Protein AF-Q12GK8-F1 (afdb_monomer_lite)

pLDDT: mean 70.07, std 21.83, range [36.72, 97.75]

Foldseek 3Di:
DDDDDDDDDPPDDPPPDPPPDDPQAAAEAEEEEADEDEDDCVVCVVQPPVRVVVVQVVQQPDWDWDWDDDVSYTYTYIYGYHYDYDPPDDPPPPPDPPPDDDDDDDDDDDDDDDDDDDDDDDDDDDDDDDDDDDDD

Radius of gyration: 40.01 Å; chains: 1; bounding box: 112×109×83 Å

Structure (mmCIF, N/CA/C/O backbone):
data_AF-Q12GK8-F1
#
_entry.id   AF-Q12GK8-F1
#
loop_
_atom_site.group_PDB
_atom_site.id
_atom_site.type_symbol
_atom_site.label_atom_id
_atom_site.label_alt_id
_atom_site.label_comp_id
_atom_site.label_asym_id
_atom_site.label_entity_id
_atom_site.label_seq_id
_atom_site.pdbx_PDB_ins_code
_atom_site.Cartn_x
_atom_site.Cartn_y
_atom_site.Cartn_z
_atom_site.occupancy
_atom_site.B_iso_or_equiv
_atom_site.auth_seq_id
_atom_site.auth_comp_id
_atom_site.auth_asym_id
_atom_site.auth_atom_id
_atom_site.pdbx_PDB_model_num
ATOM 1 N N . MET A 1 1 ? -53.207 52.549 62.371 1.00 42.75 1 MET A N 1
ATOM 2 C CA . MET A 1 1 ? -52.070 51.608 62.250 1.00 42.75 1 MET A CA 1
ATOM 3 C C . MET A 1 1 ? -52.595 50.275 61.736 1.00 42.75 1 MET A C 1
ATOM 5 O O . MET A 1 1 ? -53.217 49.550 62.496 1.00 42.75 1 MET A O 1
ATOM 9 N N . THR A 1 2 ? -52.392 49.959 60.460 1.00 41.34 2 THR A N 1
ATOM 10 C CA . THR A 1 2 ? -52.845 48.700 59.841 1.00 41.34 2 THR A CA 1
ATOM 11 C C . THR A 1 2 ? -51.637 48.007 59.219 1.00 41.34 2 THR A C 1
ATOM 13 O O . THR A 1 2 ? -51.017 48.527 58.296 1.00 41.34 2 THR A O 1
ATOM 16 N N . LYS A 1 3 ? -51.251 46.855 59.781 1.00 51.97 3 LYS A N 1
ATOM 17 C CA . LYS A 1 3 ? -50.116 46.045 59.320 1.00 51.97 3 LYS A CA 1
ATOM 18 C C . LYS A 1 3 ? -50.564 45.189 58.129 1.00 51.97 3 LYS A C 1
ATOM 20 O O . LYS A 1 3 ? -51.379 44.287 58.295 1.00 51.97 3 LYS A O 1
ATOM 25 N N . GLN A 1 4 ? -50.036 45.463 56.936 1.00 52.06 4 GLN A N 1
ATOM 26 C CA . GLN A 1 4 ? -50.171 44.578 55.776 1.00 52.06 4 GLN A CA 1
ATOM 27 C C . GLN A 1 4 ? -49.351 43.301 56.002 1.00 52.06 4 GLN A C 1
ATOM 29 O O . GLN A 1 4 ? -48.123 43.335 56.053 1.00 52.06 4 GLN A O 1
ATOM 34 N N . SER A 1 5 ? -50.041 42.168 56.118 1.00 51.47 5 SER A N 1
ATOM 35 C CA . SER A 1 5 ? -49.433 40.840 56.170 1.00 51.47 5 SER A CA 1
ATOM 36 C C . SER A 1 5 ? -49.102 40.380 54.746 1.00 51.47 5 SER A C 1
ATOM 38 O O . SER A 1 5 ? -50.005 40.098 53.958 1.00 51.47 5 SER A O 1
ATOM 40 N N . ARG A 1 6 ? -47.815 40.327 54.384 1.00 57.19 6 ARG A N 1
ATOM 41 C CA . ARG A 1 6 ? -47.367 39.779 53.092 1.00 57.19 6 ARG A CA 1
ATOM 42 C C . ARG A 1 6 ? -47.412 38.250 53.158 1.00 57.19 6 ARG A C 1
ATOM 44 O O . ARG A 1 6 ? -46.663 37.648 53.921 1.00 57.19 6 ARG A O 1
ATOM 51 N N . LYS A 1 7 ? -48.285 37.619 52.368 1.00 57.38 7 LYS A N 1
ATOM 52 C CA . LYS A 1 7 ? -48.229 36.168 52.122 1.00 57.38 7 LYS A CA 1
ATOM 53 C C . LYS A 1 7 ? -47.017 35.853 51.231 1.00 57.38 7 LYS A C 1
ATOM 55 O O . LYS A 1 7 ? -46.841 36.549 50.231 1.00 57.38 7 LYS A O 1
ATOM 60 N N . PRO A 1 8 ? -46.208 34.825 51.534 1.00 54.47 8 PRO A N 1
ATOM 61 C CA . PRO A 1 8 ? -45.160 34.381 50.626 1.00 54.47 8 PRO A CA 1
ATOM 62 C C . PRO A 1 8 ? -45.772 33.607 49.450 1.00 54.47 8 PRO A C 1
ATOM 64 O O . PRO A 1 8 ? -46.527 32.653 49.635 1.00 54.47 8 PRO A O 1
ATOM 67 N N . THR A 1 9 ? -45.448 34.034 48.232 1.00 58.22 9 THR A N 1
ATOM 68 C CA . THR A 1 9 ? -45.785 33.340 46.983 1.00 58.22 9 THR A CA 1
ATOM 69 C C . THR A 1 9 ? -44.897 32.096 46.834 1.00 58.22 9 THR A C 1
ATOM 71 O O . THR A 1 9 ? -43.675 32.232 46.921 1.00 58.22 9 THR A O 1
ATOM 74 N N . PRO A 1 10 ? -45.436 30.889 46.579 1.00 55.19 10 PRO A N 1
ATOM 75 C CA . PRO A 1 10 ? -44.611 29.721 46.296 1.00 55.19 10 PRO A CA 1
ATOM 76 C C . PRO A 1 10 ? -44.120 29.794 44.843 1.00 55.19 10 PRO A C 1
ATOM 78 O O . PRO A 1 10 ? -44.838 29.441 43.911 1.00 55.19 10 PRO A O 1
ATOM 81 N N . SER A 1 11 ? -42.899 30.283 44.632 1.00 53.03 11 SER A N 1
ATOM 82 C CA . SER A 1 11 ? -42.276 30.323 43.305 1.00 53.03 11 SER A CA 1
ATOM 83 C C . SER A 1 11 ? -41.482 29.042 43.041 1.00 53.03 11 SER A C 1
ATOM 85 O O . SER A 1 11 ? -40.390 28.863 43.570 1.00 53.03 11 SER A O 1
ATOM 87 N N . ALA A 1 12 ? -42.090 28.177 42.224 1.00 55.34 12 ALA A N 1
ATOM 88 C CA . ALA A 1 12 ? -41.529 27.152 41.340 1.00 55.34 12 ALA A CA 1
ATOM 89 C C . ALA A 1 12 ? -40.274 26.384 41.806 1.00 55.34 12 ALA A C 1
ATOM 91 O O . ALA A 1 12 ? -39.149 26.878 41.751 1.00 55.34 12 ALA A O 1
ATOM 92 N N . LYS A 1 13 ? -40.460 25.091 42.118 1.00 54.72 13 LYS A N 1
ATOM 93 C CA . LYS A 1 13 ? -39.370 24.104 42.109 1.00 54.72 13 LYS A CA 1
ATOM 94 C C . LYS A 1 13 ? -38.653 24.192 40.760 1.00 54.72 13 LYS A C 1
ATOM 96 O O . LYS A 1 13 ? -39.266 23.926 39.726 1.00 54.72 13 LYS A O 1
ATOM 101 N N . ALA A 1 14 ? -37.370 24.545 40.784 1.00 57.44 14 ALA A N 1
ATOM 102 C CA . ALA A 1 14 ? -36.498 24.439 39.628 1.00 57.44 14 ALA A CA 1
ATOM 103 C C . ALA A 1 14 ? -36.564 22.994 39.118 1.00 57.44 14 ALA A C 1
ATOM 105 O O . ALA A 1 14 ? -36.162 22.057 39.811 1.00 57.44 14 ALA A O 1
ATOM 106 N N . ARG A 1 15 ? -37.139 22.803 37.928 1.00 60.56 15 ARG A N 1
ATOM 107 C CA . ARG A 1 15 ? -37.071 21.536 37.203 1.00 60.56 15 ARG A CA 1
ATOM 108 C C . ARG A 1 15 ? -35.589 21.320 36.911 1.00 60.56 15 ARG A C 1
ATOM 110 O O . ARG A 1 15 ? -35.040 21.978 36.034 1.00 60.56 15 ARG A O 1
ATOM 117 N N . GLN A 1 16 ? -34.935 20.464 37.692 1.00 60.16 16 GLN A N 1
ATOM 118 C CA . GLN A 1 16 ? -33.602 19.983 37.363 1.00 60.16 16 GLN A CA 1
ATOM 119 C C . GLN A 1 16 ? -33.731 19.252 36.027 1.00 60.16 16 GLN A C 1
ATOM 121 O O . GLN A 1 16 ? -34.318 18.175 35.947 1.00 60.16 16 GLN A O 1
ATOM 126 N N . THR A 1 17 ? -33.268 19.890 34.957 1.00 61.88 17 THR A N 1
ATOM 127 C CA . THR A 1 17 ? -32.987 19.208 33.699 1.00 61.88 17 THR A CA 1
ATOM 128 C C . THR A 1 17 ? -32.020 18.067 34.011 1.00 61.88 17 THR A C 1
ATOM 130 O O . THR A 1 17 ? -31.005 18.335 34.663 1.00 61.88 17 THR A O 1
ATOM 133 N N . PRO A 1 18 ? -32.316 16.814 33.614 1.00 59.34 18 PRO A N 1
ATOM 134 C CA . PRO A 1 18 ? -31.354 15.734 33.771 1.00 59.34 18 PRO A CA 1
ATOM 135 C C . PRO A 1 18 ? -30.060 16.161 33.080 1.00 59.34 18 PRO A C 1
ATOM 137 O O . PRO A 1 18 ? -30.100 16.754 31.998 1.00 59.34 18 PRO A O 1
ATOM 140 N N . ALA A 1 19 ? -28.932 15.949 33.760 1.00 64.44 19 ALA A N 1
ATOM 141 C CA . ALA A 1 19 ? -27.620 16.270 33.223 1.00 64.44 19 ALA A CA 1
ATOM 142 C C . ALA A 1 19 ? -27.512 15.666 31.818 1.00 64.44 19 ALA A C 1
ATOM 144 O O . ALA A 1 19 ? -27.803 14.484 31.639 1.00 64.44 19 ALA A O 1
ATOM 145 N N . ALA A 1 20 ? -27.170 16.499 30.832 1.00 65.62 20 ALA A N 1
ATOM 146 C CA . ALA A 1 20 ? -26.943 16.048 29.469 1.00 65.62 20 ALA A CA 1
ATOM 147 C C . ALA A 1 20 ? -25.969 14.863 29.495 1.00 65.62 20 ALA A C 1
ATOM 149 O O . ALA A 1 20 ? -24.965 14.932 30.212 1.00 65.62 20 ALA A O 1
ATOM 150 N N . ASP A 1 21 ? -26.296 13.799 28.753 1.00 64.75 21 ASP A N 1
ATOM 151 C CA . ASP A 1 21 ? -25.450 12.615 28.602 1.00 64.75 21 ASP A CA 1
ATOM 152 C C . ASP A 1 21 ? -24.008 13.066 28.370 1.00 64.75 21 ASP A C 1
ATOM 154 O O . ASP A 1 21 ? -23.680 13.724 27.379 1.00 64.75 21 ASP A O 1
ATOM 158 N N . GLN A 1 22 ? -23.155 12.778 29.349 1.00 57.38 22 GLN A N 1
ATOM 159 C CA . GLN A 1 22 ? -21.752 13.146 29.310 1.00 57.38 22 GLN A CA 1
ATOM 160 C C . GLN A 1 22 ? -21.148 12.490 28.057 1.00 57.38 22 GLN A C 1
ATOM 162 O O . GLN A 1 22 ? -21.383 11.294 27.849 1.00 57.38 22 GLN A O 1
ATOM 167 N N . PRO A 1 23 ? -20.411 13.219 27.196 1.00 64.44 23 PRO A N 1
ATOM 168 C CA . PRO A 1 23 ? -19.865 12.625 25.985 1.00 64.44 23 PRO A CA 1
ATOM 169 C C . PRO A 1 23 ? -18.991 11.435 26.380 1.00 64.44 23 PRO A C 1
ATOM 171 O O . PRO A 1 23 ? -17.988 11.598 27.078 1.00 64.44 23 PRO A O 1
ATOM 174 N N . SER A 1 24 ? -19.392 10.224 25.977 1.00 71.12 24 SER A N 1
ATOM 175 C CA . SER A 1 24 ? -18.610 9.030 26.276 1.00 71.12 24 SER A CA 1
ATOM 176 C C . SER A 1 24 ? -17.264 9.172 25.575 1.00 71.12 24 SER A C 1
ATOM 178 O O . SER A 1 24 ? -17.216 9.233 24.344 1.00 71.12 24 SER A O 1
ATOM 180 N N . LEU A 1 25 ? -16.191 9.268 26.355 1.00 81.00 25 LEU A N 1
ATOM 181 C CA . LEU A 1 25 ? -14.846 9.507 25.849 1.00 81.00 25 LEU A CA 1
ATOM 182 C C . LEU A 1 25 ? -14.457 8.357 24.905 1.00 81.00 25 LEU A C 1
ATOM 184 O O . LEU A 1 25 ? -14.416 7.197 25.316 1.00 81.00 25 LEU A O 1
ATOM 188 N N . ALA A 1 26 ? -14.252 8.666 23.623 1.00 86.50 26 ALA A N 1
ATOM 189 C CA . ALA A 1 26 ? -13.845 7.670 22.639 1.00 86.50 26 ALA A CA 1
ATOM 190 C C . ALA A 1 26 ? -12.382 7.275 22.877 1.00 86.50 26 ALA A C 1
ATOM 192 O O . ALA A 1 26 ? -11.534 8.129 23.140 1.00 86.50 26 ALA A O 1
ATOM 193 N N . ARG A 1 27 ? -12.080 5.982 22.769 1.00 93.69 27 ARG A N 1
ATOM 194 C CA . ARG A 1 27 ? -10.711 5.468 22.806 1.00 93.69 27 ARG A CA 1
ATOM 195 C C . ARG A 1 27 ? -10.064 5.682 21.444 1.00 93.69 27 ARG A C 1
ATOM 197 O O . ARG A 1 27 ? -10.707 5.519 20.408 1.00 93.69 27 ARG A O 1
ATOM 204 N N . ILE A 1 28 ? -8.790 6.048 21.454 1.00 95.12 28 ILE A N 1
ATOM 205 C CA . ILE A 1 28 ? -8.020 6.312 20.241 1.00 95.12 28 ILE A CA 1
ATOM 206 C C . ILE A 1 28 ? -6.936 5.246 20.124 1.00 95.12 28 ILE A C 1
ATOM 208 O O . ILE A 1 28 ? -6.182 5.027 21.070 1.00 95.12 28 ILE A O 1
ATOM 212 N N . HIS A 1 29 ? -6.864 4.609 18.960 1.00 96.12 29 HIS A N 1
ATOM 213 C CA . HIS A 1 29 ? -5.864 3.605 18.611 1.00 96.12 29 HIS A CA 1
ATOM 214 C C . HIS A 1 29 ? -5.016 4.132 17.455 1.00 96.12 29 HIS A C 1
ATOM 216 O O . HIS A 1 29 ? -5.558 4.643 16.477 1.00 96.12 29 HIS A O 1
ATOM 222 N N . ASP A 1 30 ? -3.699 3.993 17.561 1.00 96.38 30 ASP A N 1
ATOM 223 C CA . ASP A 1 30 ? -2.743 4.310 16.497 1.00 96.38 30 ASP A CA 1
ATOM 224 C C . ASP A 1 30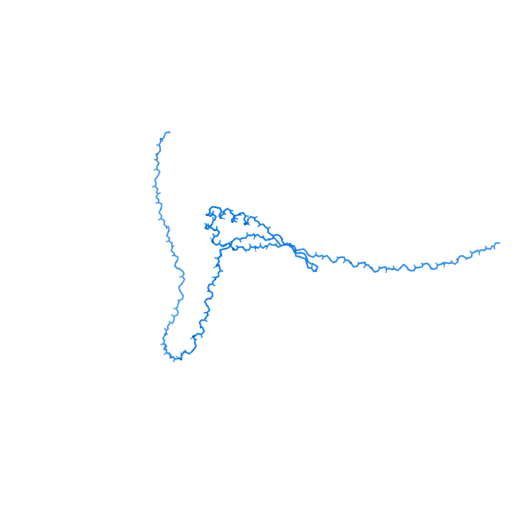 ? -1.984 3.027 16.156 1.00 96.38 30 ASP A C 1
ATOM 226 O O . ASP A 1 30 ? -1.288 2.458 16.999 1.00 96.38 30 ASP A O 1
ATOM 230 N N . LEU A 1 31 ? -2.200 2.530 14.942 1.00 96.25 31 LEU A N 1
ATOM 231 C CA . LEU A 1 31 ? -1.713 1.246 14.467 1.00 96.25 31 LEU A CA 1
ATOM 232 C C . LEU A 1 31 ? -0.842 1.431 13.226 1.00 96.25 31 LEU A C 1
ATOM 234 O O . LEU A 1 31 ? -1.102 2.278 12.368 1.00 96.25 31 LEU A O 1
ATOM 238 N N . ALA A 1 32 ? 0.162 0.566 13.105 1.00 95.44 32 ALA A N 1
ATOM 239 C CA . ALA A 1 32 ? 0.989 0.436 11.914 1.00 95.44 32 ALA A CA 1
ATOM 240 C C . ALA A 1 32 ? 0.644 -0.861 11.170 1.00 95.44 32 ALA A C 1
ATOM 242 O O . ALA A 1 32 ? 0.397 -1.897 11.790 1.00 95.44 32 ALA A O 1
ATOM 243 N N . SER A 1 33 ? 0.646 -0.812 9.842 1.00 94.88 33 SER A N 1
ATOM 244 C CA . SER A 1 33 ? 0.441 -1.974 8.977 1.00 94.88 33 SER A CA 1
ATOM 245 C C . SER A 1 33 ? 1.245 -1.870 7.680 1.00 94.88 33 SER A C 1
ATOM 247 O O . SER A 1 33 ? 1.994 -0.912 7.468 1.00 94.88 33 SER A O 1
ATOM 249 N N . PHE A 1 34 ? 1.097 -2.873 6.816 1.00 94.00 34 PHE A N 1
ATOM 250 C CA . PHE A 1 34 ? 1.711 -2.918 5.495 1.00 94.00 34 PHE A CA 1
ATOM 251 C C . PHE A 1 34 ? 0.641 -3.178 4.435 1.00 94.00 34 PHE A C 1
ATOM 253 O O . PHE A 1 34 ? -0.224 -4.034 4.622 1.00 94.00 34 PHE A O 1
ATOM 260 N N . ALA A 1 35 ? 0.720 -2.454 3.323 1.00 93.44 35 ALA A N 1
ATOM 261 C CA . ALA A 1 35 ? -0.083 -2.677 2.131 1.00 93.44 35 ALA A CA 1
ATOM 262 C C . ALA A 1 35 ? 0.799 -3.350 1.076 1.00 93.44 35 ALA A C 1
ATOM 264 O O . ALA A 1 35 ? 1.725 -2.734 0.553 1.00 93.44 35 ALA A O 1
ATOM 265 N N . ALA A 1 36 ? 0.532 -4.622 0.787 1.00 92.88 36 ALA A N 1
ATOM 266 C CA . ALA A 1 36 ? 1.276 -5.367 -0.219 1.00 92.88 36 ALA A CA 1
ATOM 267 C C . ALA A 1 36 ? 0.675 -5.138 -1.609 1.00 92.88 36 ALA A C 1
ATOM 269 O O . ALA A 1 36 ? -0.523 -5.347 -1.807 1.00 92.88 36 ALA A O 1
ATOM 270 N N . ILE A 1 37 ? 1.510 -4.744 -2.567 1.00 91.69 37 ILE A N 1
ATOM 271 C CA . ILE A 1 37 ? 1.122 -4.581 -3.969 1.00 91.69 37 ILE A CA 1
ATOM 272 C C . ILE A 1 37 ? 1.945 -5.549 -4.810 1.00 91.69 37 ILE A C 1
ATOM 274 O O . ILE A 1 37 ? 3.172 -5.582 -4.726 1.00 91.69 37 ILE A O 1
ATOM 278 N N . SER A 1 38 ? 1.265 -6.344 -5.631 1.00 91.38 38 SER A N 1
ATOM 279 C CA . SER A 1 38 ? 1.919 -7.168 -6.642 1.00 91.38 38 SER A CA 1
ATOM 280 C C . SER A 1 38 ? 1.901 -6.450 -7.974 1.00 91.38 38 SER A C 1
ATOM 282 O O . SER A 1 38 ? 0.834 -6.080 -8.463 1.00 91.38 38 SER A O 1
ATOM 284 N N . ILE A 1 39 ? 3.080 -6.279 -8.561 1.00 88.38 39 ILE A N 1
ATOM 285 C CA . ILE A 1 39 ? 3.234 -5.590 -9.837 1.00 88.38 39 ILE A CA 1
ATOM 286 C C . ILE A 1 39 ? 3.473 -6.640 -10.923 1.00 88.38 39 ILE A C 1
ATOM 288 O O . ILE A 1 39 ? 4.344 -7.498 -10.751 1.00 88.38 39 ILE A O 1
ATOM 292 N N . PRO A 1 40 ? 2.681 -6.621 -12.009 1.00 88.44 40 PRO A N 1
ATOM 293 C CA . PRO A 1 40 ? 2.848 -7.559 -13.109 1.00 88.44 40 PRO A CA 1
ATOM 294 C C . PRO A 1 40 ? 4.269 -7.491 -13.699 1.00 88.44 40 PRO A C 1
ATOM 296 O O . PRO A 1 40 ? 4.776 -6.390 -13.929 1.00 88.44 40 PRO A O 1
ATOM 299 N N . PRO A 1 41 ? 4.933 -8.627 -13.971 1.00 86.50 41 PRO A N 1
ATOM 300 C CA . PRO A 1 41 ? 6.288 -8.638 -14.526 1.00 86.50 41 PRO A CA 1
ATOM 301 C C . PRO A 1 41 ? 6.365 -8.036 -15.938 1.00 86.50 41 PRO A C 1
ATOM 303 O O . PRO A 1 41 ? 7.437 -7.623 -16.373 1.00 86.50 41 PRO A O 1
ATOM 306 N N . GLU A 1 42 ? 5.247 -7.949 -16.656 1.00 90.44 42 GLU A N 1
ATOM 307 C CA . GLU A 1 42 ? 5.152 -7.326 -17.977 1.00 90.44 42 GLU A CA 1
ATOM 308 C C . GLU A 1 42 ? 5.513 -5.835 -17.925 1.00 90.44 42 GLU A C 1
ATOM 310 O O . GLU A 1 42 ? 6.099 -5.312 -18.871 1.00 90.44 42 GLU A O 1
ATOM 315 N N . LEU A 1 43 ? 5.254 -5.158 -16.799 1.00 89.81 43 LEU A N 1
ATOM 316 C CA . LEU A 1 43 ? 5.638 -3.756 -16.605 1.00 89.81 43 LEU A CA 1
ATOM 317 C C . LEU A 1 43 ? 7.154 -3.562 -16.686 1.00 89.81 43 LEU A C 1
ATOM 319 O O . LEU A 1 43 ? 7.610 -2.581 -17.264 1.00 89.81 43 LEU A O 1
ATOM 323 N N . ARG A 1 44 ? 7.933 -4.527 -16.192 1.00 91.06 44 ARG A N 1
ATOM 324 C CA . ARG A 1 44 ? 9.397 -4.515 -16.291 1.00 91.06 44 ARG A CA 1
ATOM 325 C C . ARG A 1 44 ? 9.875 -4.600 -17.741 1.00 91.06 44 ARG A C 1
ATOM 327 O O . ARG A 1 44 ? 10.870 -3.980 -18.095 1.00 91.06 44 ARG A O 1
ATOM 334 N N . GLN A 1 45 ? 9.160 -5.340 -18.590 1.00 92.19 45 GLN A N 1
ATOM 335 C CA . GLN A 1 45 ? 9.491 -5.462 -20.016 1.00 92.19 45 GLN A CA 1
ATOM 336 C C . GLN A 1 45 ? 9.148 -4.190 -20.799 1.00 92.19 45 GLN A C 1
ATOM 338 O O . GLN A 1 45 ? 9.848 -3.856 -21.749 1.00 92.19 45 GLN A O 1
ATOM 343 N N . ILE A 1 46 ? 8.074 -3.496 -20.410 1.00 95.19 46 ILE A N 1
ATOM 344 C CA . ILE A 1 46 ? 7.611 -2.268 -21.070 1.00 95.19 46 ILE A CA 1
ATOM 345 C C . ILE A 1 46 ? 8.473 -1.066 -20.670 1.00 95.19 46 ILE A C 1
ATOM 347 O O . ILE A 1 46 ? 8.814 -0.256 -21.527 1.00 95.19 46 ILE A O 1
ATOM 351 N N . LEU A 1 47 ? 8.795 -0.940 -19.380 1.00 94.00 47 LEU A N 1
ATOM 352 C CA . LEU A 1 47 ? 9.503 0.221 -18.837 1.00 94.00 47 LEU A CA 1
ATOM 353 C C . LEU A 1 47 ? 11.025 0.097 -18.926 1.00 94.00 47 LEU A C 1
ATOM 355 O O . LEU A 1 47 ? 11.692 1.114 -19.047 1.00 94.00 47 LEU A O 1
ATOM 359 N N . GLY A 1 48 ? 11.561 -1.126 -18.890 1.00 93.38 48 GLY A N 1
ATOM 360 C CA . GLY A 1 48 ? 12.983 -1.357 -18.647 1.00 93.38 48 GLY A CA 1
ATOM 361 C C . GLY A 1 48 ? 13.287 -1.553 -17.160 1.00 93.38 48 GLY A C 1
ATOM 362 O O . GLY A 1 48 ? 12.456 -1.290 -16.292 1.00 93.38 48 GLY A O 1
ATOM 363 N N . GLU A 1 49 ? 14.479 -2.079 -16.861 1.00 91.81 49 GLU A N 1
ATOM 364 C CA . GLU A 1 49 ? 14.888 -2.425 -15.491 1.00 91.81 49 GLU A CA 1
ATOM 365 C C . GLU A 1 49 ? 14.997 -1.203 -14.578 1.00 91.81 49 GLU A C 1
ATOM 367 O O . GLU A 1 49 ? 14.546 -1.234 -13.435 1.00 91.81 49 GLU A O 1
ATOM 372 N N . GLU A 1 50 ? 15.638 -0.148 -15.074 1.00 93.94 50 GLU A N 1
ATOM 373 C CA . GLU A 1 50 ? 16.012 1.016 -14.278 1.00 93.94 50 GLU A CA 1
ATOM 374 C C . GLU A 1 50 ? 14.773 1.814 -13.871 1.00 93.94 50 GLU A C 1
ATOM 376 O O . GLU A 1 50 ? 14.570 2.099 -12.689 1.00 93.94 50 GLU A O 1
ATOM 381 N N . GLU A 1 51 ? 13.898 2.093 -14.834 1.00 94.75 51 GLU A N 1
ATOM 382 C CA . GLU A 1 51 ? 12.630 2.782 -14.634 1.00 94.75 51 GLU A CA 1
ATOM 383 C C . GLU A 1 51 ? 11.689 1.963 -13.750 1.00 94.75 51 GLU A C 1
ATOM 385 O O . GLU A 1 51 ? 11.064 2.511 -12.841 1.00 94.75 51 GLU A O 1
ATOM 390 N N . TYR A 1 52 ? 11.622 0.645 -13.968 1.00 92.88 52 TYR A N 1
ATOM 391 C CA . TYR A 1 52 ? 10.847 -0.253 -13.119 1.00 92.88 52 TYR A CA 1
ATOM 392 C C . TYR A 1 52 ? 11.295 -0.141 -11.658 1.00 92.88 52 TYR A C 1
ATOM 394 O O . TYR A 1 52 ? 10.488 0.205 -10.799 1.00 92.88 52 TYR A O 1
ATOM 402 N N . GLU A 1 53 ? 12.581 -0.345 -11.367 1.00 91.94 53 GLU A N 1
ATOM 403 C CA . GLU A 1 53 ? 13.118 -0.275 -10.001 1.00 91.94 53 GLU A CA 1
ATOM 404 C C . GLU A 1 53 ? 12.990 1.126 -9.377 1.00 91.94 53 GLU A C 1
ATOM 406 O O . GLU A 1 53 ? 12.780 1.250 -8.166 1.00 91.94 53 GLU A O 1
ATOM 411 N N . SER A 1 54 ? 13.088 2.192 -10.178 1.00 94.62 54 SER A N 1
ATOM 412 C CA . SER A 1 54 ? 12.845 3.5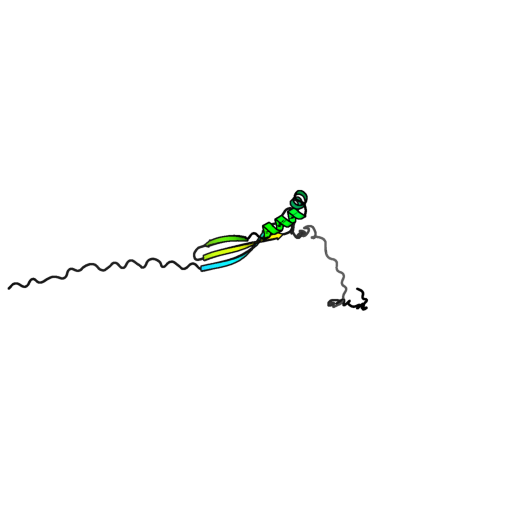61 -9.706 1.00 94.62 54 SER A CA 1
ATOM 413 C C . SER A 1 54 ? 11.402 3.733 -9.234 1.00 94.62 54 SER A C 1
ATOM 415 O O . SER A 1 54 ? 11.165 4.178 -8.109 1.00 94.62 54 SER A O 1
ATOM 417 N N . HIS A 1 55 ? 10.431 3.308 -10.043 1.00 93.06 55 HIS A N 1
ATOM 418 C CA . HIS A 1 55 ? 9.016 3.417 -9.694 1.00 93.06 55 HIS A CA 1
ATOM 419 C C . HIS A 1 55 ? 8.612 2.505 -8.533 1.00 93.06 55 HIS A C 1
ATOM 421 O O . HIS A 1 55 ? 7.781 2.899 -7.715 1.00 93.06 55 HIS A O 1
ATOM 427 N N . ILE A 1 56 ? 9.226 1.324 -8.398 1.00 93.00 56 ILE A N 1
ATOM 428 C CA . ILE A 1 56 ? 9.051 0.474 -7.211 1.00 93.00 56 ILE A CA 1
ATOM 429 C C . ILE A 1 56 ? 9.429 1.246 -5.945 1.00 93.00 56 ILE A C 1
ATOM 431 O O . ILE A 1 56 ? 8.636 1.319 -5.007 1.00 93.00 56 ILE A O 1
ATOM 435 N N . LYS A 1 57 ? 10.606 1.881 -5.929 1.00 93.62 57 LYS A N 1
ATOM 436 C CA . LYS A 1 57 ? 11.075 2.656 -4.769 1.00 93.62 57 LYS A CA 1
ATOM 437 C C . LYS A 1 57 ? 10.183 3.857 -4.475 1.00 93.62 57 LYS A C 1
ATOM 439 O O . LYS A 1 57 ? 9.910 4.139 -3.310 1.00 93.62 57 LYS A O 1
ATOM 444 N N . GLU A 1 58 ? 9.720 4.552 -5.511 1.00 94.38 58 GLU A N 1
ATOM 445 C CA . GLU A 1 58 ? 8.762 5.652 -5.364 1.00 94.38 58 GLU A CA 1
ATOM 446 C C . GLU A 1 58 ? 7.449 5.171 -4.738 1.00 94.38 58 GLU A C 1
ATOM 448 O O . GLU A 1 58 ? 6.935 5.815 -3.825 1.00 94.38 58 GLU A O 1
ATOM 453 N N . MET A 1 59 ? 6.927 4.020 -5.174 1.00 92.44 59 MET A N 1
ATOM 454 C CA . MET A 1 59 ? 5.717 3.428 -4.605 1.00 92.44 59 MET A CA 1
ATOM 455 C C . MET A 1 59 ? 5.905 3.008 -3.145 1.00 92.44 59 MET A C 1
ATOM 457 O O . MET A 1 59 ? 5.032 3.272 -2.323 1.00 92.44 59 MET A O 1
ATOM 461 N N . GLU A 1 60 ? 7.030 2.381 -2.801 1.00 93.94 60 GLU A N 1
ATOM 462 C CA . GLU A 1 60 ? 7.327 1.950 -1.426 1.00 93.94 60 GLU A CA 1
ATOM 463 C C . GLU A 1 60 ? 7.574 3.120 -0.462 1.00 93.94 60 GLU A C 1
ATOM 465 O O . GLU A 1 60 ? 7.432 2.969 0.753 1.00 93.94 60 GLU A O 1
ATOM 470 N N . ALA A 1 61 ? 7.886 4.310 -0.983 1.00 94.62 61 ALA A N 1
ATOM 471 C CA . ALA A 1 61 ? 7.961 5.532 -0.188 1.00 94.62 61 ALA A CA 1
ATOM 472 C C . ALA A 1 61 ? 6.577 6.075 0.225 1.00 94.62 61 ALA A C 1
ATOM 474 O O . ALA A 1 61 ? 6.499 6.957 1.083 1.00 94.62 61 ALA A O 1
ATOM 475 N N . ILE A 1 62 ? 5.485 5.567 -0.359 1.00 94.56 62 ILE A N 1
ATOM 476 C CA . ILE A 1 62 ? 4.120 6.009 -0.059 1.00 94.56 62 ILE A CA 1
ATOM 477 C C . ILE A 1 62 ? 3.621 5.372 1.244 1.00 94.56 62 ILE A C 1
ATOM 479 O O . ILE A 1 62 ? 3.762 4.172 1.495 1.00 94.56 62 ILE A O 1
ATOM 483 N N . GLU A 1 63 ? 2.947 6.188 2.055 1.00 94.81 63 GLU A N 1
ATOM 484 C CA . GLU A 1 63 ? 2.210 5.747 3.236 1.00 94.81 63 GLU A CA 1
ATOM 485 C C . GLU A 1 63 ? 0.705 5.979 3.047 1.00 94.81 63 GLU A C 1
ATOM 487 O O . GLU A 1 63 ? 0.263 7.076 2.703 1.00 94.81 63 GLU A O 1
ATOM 492 N N . ILE A 1 64 ? -0.096 4.940 3.288 1.00 95.00 64 ILE A N 1
ATOM 493 C CA . ILE A 1 64 ? -1.556 4.977 3.195 1.00 95.00 64 ILE A CA 1
ATOM 494 C C . ILE A 1 64 ? -2.142 5.063 4.604 1.00 95.00 64 ILE A C 1
ATOM 496 O O . ILE A 1 64 ? -2.053 4.118 5.393 1.00 95.00 64 ILE A O 1
ATOM 500 N N . GLY A 1 65 ? -2.775 6.194 4.910 1.00 95.38 65 GLY A N 1
ATOM 501 C CA . GLY A 1 65 ? -3.495 6.412 6.161 1.00 95.38 65 GLY A CA 1
ATOM 502 C C . GLY A 1 65 ? -4.977 6.054 6.048 1.00 95.38 65 GLY A C 1
ATOM 503 O O . GLY A 1 65 ? -5.668 6.548 5.160 1.00 95.38 65 GLY A O 1
ATOM 504 N N . TRP A 1 66 ? -5.488 5.262 6.989 1.00 96.25 66 TRP A N 1
ATOM 505 C CA . TRP A 1 66 ? -6.916 4.985 7.145 1.00 96.25 66 TRP A CA 1
ATOM 506 C C . TRP A 1 66 ? -7.399 5.503 8.494 1.00 96.25 66 TRP A C 1
ATOM 508 O O . TRP A 1 66 ? -6.730 5.334 9.513 1.00 96.25 66 TRP A O 1
ATOM 518 N N . ILE A 1 67 ? -8.585 6.108 8.505 1.00 96.19 67 ILE A N 1
ATOM 519 C CA . ILE A 1 67 ? -9.255 6.540 9.733 1.00 96.19 67 ILE A CA 1
ATOM 520 C C . ILE A 1 67 ? -10.555 5.753 9.846 1.00 96.19 67 ILE A C 1
ATOM 522 O O . ILE A 1 67 ? -11.517 6.022 9.128 1.00 96.19 67 ILE A O 1
ATOM 526 N N . ILE A 1 68 ? -10.585 4.782 10.753 1.00 95.94 68 ILE A N 1
ATOM 527 C CA . ILE A 1 68 ? -11.745 3.921 10.989 1.00 95.94 68 ILE A CA 1
ATOM 528 C C . ILE A 1 68 ? -12.443 4.418 12.251 1.00 95.94 68 ILE A C 1
ATOM 530 O O . ILE A 1 68 ? -11.836 4.504 13.318 1.00 95.94 68 ILE A O 1
ATOM 534 N N . ARG A 1 69 ? -13.724 4.769 12.135 1.00 95.19 69 ARG A N 1
ATOM 535 C CA . ARG A 1 69 ? -14.535 5.256 13.256 1.00 95.19 69 ARG A CA 1
ATOM 536 C C . ARG A 1 69 ? -15.634 4.249 13.553 1.00 95.19 69 ARG A C 1
ATOM 538 O O . ARG A 1 69 ? -16.452 3.964 12.684 1.00 95.19 69 ARG A O 1
ATOM 545 N N . VAL A 1 70 ? -15.662 3.742 14.779 1.00 92.25 70 VAL A N 1
ATOM 546 C CA . VAL A 1 70 ? -16.731 2.878 15.296 1.00 92.25 70 VAL A CA 1
ATOM 547 C C . VAL A 1 70 ? -17.208 3.429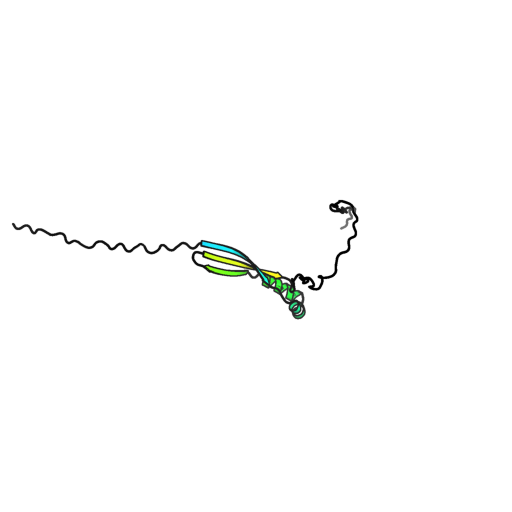 16.649 1.00 92.25 70 VAL A C 1
ATOM 549 O O . VAL A 1 70 ? -16.544 4.290 17.229 1.00 92.25 70 VAL A O 1
ATOM 552 N N . PRO A 1 71 ? -18.378 3.024 17.174 1.00 93.06 71 PRO A N 1
ATOM 553 C CA . PRO A 1 71 ? -18.854 3.551 18.449 1.00 93.06 71 PRO A CA 1
ATOM 554 C C . PRO A 1 71 ? -17.810 3.380 19.561 1.00 93.06 71 PRO A C 1
ATOM 556 O O . PRO A 1 71 ? -17.356 2.269 19.812 1.00 93.06 71 PRO A O 1
ATOM 559 N N . LYS A 1 72 ? -17.468 4.483 20.240 1.00 91.56 72 LYS A N 1
ATOM 560 C CA . LYS A 1 72 ? -16.455 4.570 21.312 1.00 91.56 72 LYS A CA 1
ATOM 561 C C . LYS A 1 72 ? -15.000 4.319 20.893 1.00 91.56 72 LYS A C 1
ATOM 563 O O . LYS A 1 72 ? -14.144 4.383 21.771 1.00 91.56 72 LYS A O 1
ATOM 568 N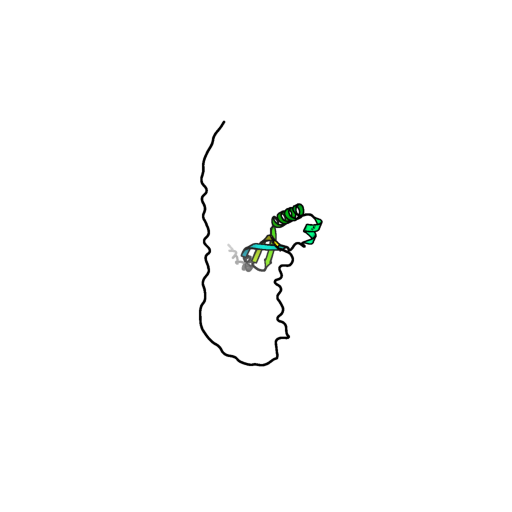 N . ASP A 1 73 ? -14.693 4.103 19.614 1.00 94.31 73 ASP A N 1
ATOM 569 C CA . ASP A 1 73 ? -13.320 3.874 19.154 1.00 94.31 73 ASP A CA 1
ATOM 570 C C . ASP A 1 73 ? -13.003 4.624 17.846 1.00 94.31 73 ASP A C 1
ATOM 572 O O . ASP A 1 73 ? -13.780 4.649 16.890 1.00 94.31 73 ASP A O 1
ATOM 576 N N . VAL A 1 74 ? -11.811 5.212 17.786 1.00 95.44 74 VAL A N 1
ATOM 577 C CA . VAL A 1 74 ? -11.220 5.792 16.575 1.00 95.44 74 VAL A CA 1
ATOM 578 C C . VAL A 1 74 ? -9.879 5.117 16.340 1.00 95.44 74 VAL A C 1
ATOM 580 O O . VAL A 1 74 ? -9.034 5.114 17.230 1.00 95.44 74 VAL A O 1
ATOM 583 N N . VAL A 1 75 ? -9.675 4.555 15.153 1.00 97.06 75 VAL A N 1
ATOM 584 C CA . VAL A 1 75 ? -8.430 3.882 14.774 1.00 97.06 75 VAL A CA 1
ATOM 585 C C . VAL A 1 75 ? -7.767 4.656 13.642 1.00 97.06 75 VAL A C 1
ATOM 587 O O . VAL A 1 75 ? -8.349 4.806 12.568 1.00 97.06 75 VAL A O 1
ATOM 590 N N . TYR A 1 76 ? -6.546 5.121 13.882 1.00 97.75 76 TYR A N 1
ATOM 591 C CA . TYR A 1 76 ? -5.628 5.608 12.860 1.00 97.75 76 TYR A CA 1
ATOM 592 C C . TYR A 1 76 ? -4.733 4.448 12.441 1.00 97.75 76 TYR A C 1
ATOM 594 O O . TYR A 1 76 ? -3.996 3.908 13.259 1.00 97.75 76 TYR A O 1
ATOM 602 N N . LEU A 1 77 ? -4.817 4.041 11.181 1.00 97.62 77 LEU A N 1
ATOM 603 C CA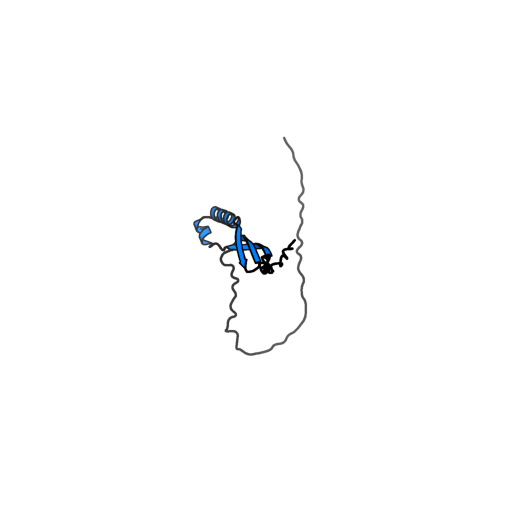 . LEU A 1 77 ? -4.015 2.955 10.632 1.00 97.62 77 LEU A CA 1
ATOM 604 C C . LEU A 1 77 ? -3.076 3.515 9.566 1.00 97.62 77 LEU A C 1
ATOM 606 O O . LEU A 1 77 ? -3.523 3.916 8.493 1.00 97.62 77 LEU A O 1
ATOM 610 N N . ARG A 1 78 ? -1.775 3.525 9.855 1.00 96.94 78 ARG A N 1
ATOM 611 C CA . ARG A 1 78 ? -0.720 3.924 8.915 1.00 96.94 78 ARG A CA 1
ATOM 612 C C . ARG A 1 78 ? -0.145 2.696 8.235 1.00 96.94 78 ARG A C 1
ATOM 614 O O . ARG A 1 78 ? 0.376 1.807 8.905 1.00 96.94 78 ARG A O 1
ATOM 621 N N . SER A 1 79 ? -0.258 2.629 6.918 1.00 97.06 79 SER A N 1
ATOM 622 C CA . SER A 1 79 ? 0.106 1.448 6.135 1.00 97.06 79 SER A CA 1
ATOM 623 C C . SER A 1 79 ? 1.253 1.788 5.199 1.00 97.06 79 SER A C 1
ATOM 625 O O . SER A 1 79 ? 1.079 2.606 4.299 1.00 97.06 79 SER A O 1
ATOM 627 N N . ARG A 1 80 ? 2.416 1.164 5.383 1.00 96.19 80 ARG A N 1
ATOM 628 C CA . ARG A 1 80 ? 3.535 1.319 4.441 1.00 96.19 80 ARG A CA 1
ATOM 629 C C . ARG A 1 80 ? 3.328 0.426 3.232 1.00 96.19 80 ARG A C 1
ATOM 631 O O . ARG A 1 80 ? 2.969 -0.741 3.396 1.00 96.19 80 ARG A O 1
ATOM 638 N N . VAL A 1 81 ? 3.553 0.958 2.040 1.00 95.94 81 VAL A N 1
ATOM 639 C CA . VAL A 1 81 ? 3.482 0.160 0.817 1.00 95.94 81 VAL A CA 1
ATOM 640 C C . VAL A 1 81 ? 4.722 -0.724 0.717 1.00 95.94 81 VAL A C 1
ATOM 642 O O . VAL A 1 81 ? 5.837 -0.274 0.960 1.00 95.94 81 VAL A O 1
ATOM 645 N N . VAL A 1 82 ? 4.517 -1.995 0.384 1.00 93.81 82 VAL A N 1
ATOM 646 C CA . VAL A 1 82 ? 5.589 -2.946 0.073 1.00 93.81 82 VAL A CA 1
ATOM 647 C C . VAL A 1 82 ? 5.254 -3.654 -1.226 1.00 93.81 82 VAL A C 1
ATOM 649 O O . VAL A 1 82 ? 4.102 -4.041 -1.452 1.00 93.81 82 VAL A O 1
ATOM 652 N N . THR A 1 83 ? 6.246 -3.838 -2.086 1.00 91.38 83 THR A N 1
ATOM 653 C CA . THR A 1 83 ? 6.058 -4.600 -3.318 1.00 91.38 83 THR A CA 1
ATOM 654 C C . THR A 1 83 ? 6.372 -6.070 -3.085 1.00 91.38 83 THR A C 1
ATOM 656 O O . THR A 1 83 ? 7.305 -6.435 -2.369 1.00 91.38 83 THR A O 1
ATOM 659 N N . VAL A 1 84 ? 5.541 -6.949 -3.642 1.00 88.50 84 VAL A N 1
ATOM 660 C CA . VAL A 1 84 ? 5.736 -8.400 -3.546 1.00 88.50 84 VAL A CA 1
ATOM 661 C C . VAL A 1 84 ? 5.653 -9.034 -4.934 1.00 88.50 84 VAL A C 1
ATOM 663 O O . VAL A 1 84 ? 4.838 -8.595 -5.750 1.00 88.50 84 VAL A O 1
ATOM 666 N N . PRO A 1 85 ? 6.455 -10.074 -5.230 1.00 79.81 85 PRO A N 1
ATOM 667 C CA . PRO A 1 85 ? 6.448 -10.709 -6.542 1.00 79.81 85 PRO A CA 1
ATOM 668 C C . PRO A 1 85 ? 5.056 -11.211 -6.939 1.00 79.81 85 PRO A C 1
ATOM 670 O O . PRO A 1 85 ? 4.361 -11.861 -6.150 1.00 79.81 85 PRO A O 1
ATOM 673 N N . PHE A 1 86 ? 4.663 -10.945 -8.184 1.00 72.50 86 PHE A N 1
ATOM 674 C CA . PHE A 1 86 ? 3.450 -11.507 -8.766 1.00 72.50 86 PHE A CA 1
ATOM 675 C C . PHE A 1 86 ? 3.597 -13.033 -8.893 1.00 72.50 86 PHE A C 1
ATOM 677 O O . PHE A 1 86 ? 4.609 -13.523 -9.388 1.00 72.50 86 PHE A O 1
ATOM 684 N N . GLY A 1 87 ? 2.606 -13.798 -8.424 1.00 63.97 87 GLY A N 1
ATOM 685 C CA . GLY A 1 87 ? 2.652 -15.268 -8.465 1.00 63.97 87 GLY A CA 1
ATOM 686 C C . GLY A 1 87 ? 3.181 -15.952 -7.199 1.00 63.97 87 GLY A C 1
ATOM 687 O O . GLY A 1 87 ? 3.513 -17.134 -7.240 1.00 63.97 87 GLY A O 1
ATOM 688 N N . GLY A 1 88 ? 3.196 -15.263 -6.053 1.00 53.88 88 GLY A N 1
ATOM 689 C CA . GLY A 1 88 ? 3.391 -15.861 -4.726 1.00 53.88 88 GLY A CA 1
ATOM 690 C C . GLY A 1 88 ? 2.248 -16.787 -4.278 1.00 53.88 88 GLY A C 1
ATOM 691 O O . GLY A 1 88 ? 1.734 -16.645 -3.173 1.00 53.88 88 GLY A O 1
ATOM 692 N N . GLN A 1 89 ? 1.831 -17.735 -5.118 1.00 48.34 89 GLN A N 1
ATOM 693 C CA . GLN A 1 89 ? 1.061 -18.897 -4.699 1.00 48.34 89 GLN A CA 1
ATOM 694 C C . GLN A 1 89 ? 2.024 -20.078 -4.593 1.00 48.34 89 GLN A C 1
ATOM 696 O O . GLN A 1 89 ? 2.585 -20.537 -5.587 1.00 48.34 89 GLN A O 1
ATOM 701 N N . LYS A 1 90 ? 2.186 -20.616 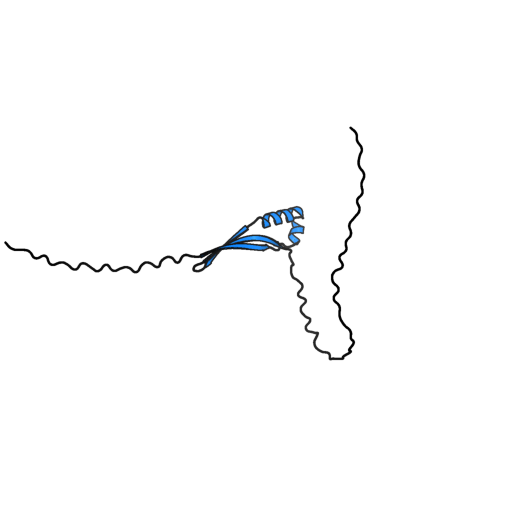-3.377 1.00 49.09 90 LYS A N 1
ATOM 702 C CA . LYS A 1 90 ? 2.518 -22.037 -3.238 1.00 49.09 90 LYS A CA 1
ATOM 703 C C . LYS A 1 90 ? 1.534 -22.789 -4.130 1.00 49.09 90 LYS A C 1
ATOM 705 O O . LYS A 1 90 ? 0.330 -22.646 -3.928 1.00 49.09 90 LYS A O 1
ATOM 710 N N . GLN A 1 91 ? 2.029 -23.597 -5.064 1.00 46.78 91 GLN A N 1
ATOM 711 C CA . GLN A 1 91 ? 1.225 -24.680 -5.612 1.00 46.78 91 GLN A CA 1
ATOM 712 C C . GLN A 1 91 ? 0.737 -25.509 -4.421 1.00 46.78 91 GLN A C 1
ATOM 714 O O . GLN A 1 91 ? 1.487 -26.295 -3.843 1.00 46.78 91 GLN A O 1
ATOM 719 N N . VAL A 1 92 ? -0.510 -25.303 -4.007 1.00 50.06 92 VAL A N 1
ATOM 720 C CA . VAL A 1 92 ? -1.230 -26.323 -3.262 1.00 50.06 92 VAL A CA 1
ATOM 721 C C . VAL A 1 92 ? -1.547 -27.363 -4.316 1.00 50.06 92 VAL A C 1
ATOM 723 O O . VAL A 1 92 ? -2.508 -27.235 -5.069 1.00 50.06 92 VAL A O 1
ATOM 726 N N . GLN A 1 93 ? -0.656 -28.343 -4.442 1.00 47.38 93 GLN A N 1
ATOM 727 C CA . GLN A 1 93 ? -0.960 -29.562 -5.164 1.00 47.38 93 GLN A CA 1
ATOM 728 C C . GLN A 1 93 ? -2.203 -30.134 -4.479 1.00 47.38 93 GLN A C 1
ATOM 730 O O . GLN A 1 93 ? -2.153 -30.516 -3.308 1.00 47.38 93 GLN A O 1
ATOM 735 N N . ALA A 1 94 ? -3.347 -30.066 -5.161 1.00 50.66 94 ALA A N 1
ATOM 736 C CA . ALA A 1 94 ? -4.555 -30.715 -4.687 1.00 50.66 94 ALA A CA 1
ATOM 737 C C . ALA A 1 94 ? -4.211 -32.199 -4.471 1.00 50.66 94 ALA A C 1
ATOM 739 O O . ALA A 1 94 ? -3.573 -32.785 -5.351 1.00 50.66 94 ALA A O 1
ATOM 740 N N . PRO A 1 95 ? -4.552 -32.806 -3.321 1.00 52.28 95 PRO A N 1
ATOM 741 C CA . PRO A 1 95 ? -4.391 -34.240 -3.173 1.00 52.28 95 PRO A CA 1
ATOM 742 C C . PRO A 1 95 ? -5.224 -34.905 -4.265 1.00 52.28 95 PRO A C 1
ATOM 744 O O . PRO A 1 95 ? -6.425 -34.661 -4.382 1.00 52.28 95 PRO A O 1
ATOM 747 N N . ASP A 1 96 ? -4.542 -35.683 -5.098 1.00 48.09 96 ASP A N 1
ATOM 748 C CA . ASP A 1 96 ? -5.136 -36.439 -6.186 1.00 48.09 96 ASP A CA 1
ATOM 749 C C . ASP A 1 96 ? -6.264 -37.331 -5.625 1.00 48.09 96 ASP A C 1
ATOM 751 O O . ASP A 1 96 ? -6.001 -38.172 -4.755 1.00 48.09 96 ASP A O 1
ATOM 755 N N . PRO A 1 97 ? -7.528 -37.159 -6.052 1.00 48.81 97 PRO A N 1
ATOM 756 C CA . PRO A 1 97 ? -8.639 -37.945 -5.527 1.00 48.81 97 PRO A CA 1
ATOM 757 C C . PRO A 1 97 ? -8.621 -39.419 -5.973 1.00 48.81 97 PRO A C 1
ATOM 759 O O . PRO A 1 97 ? -9.534 -40.159 -5.607 1.00 48.81 97 PRO A O 1
ATOM 762 N N . GLN A 1 98 ? -7.616 -39.887 -6.726 1.00 51.00 98 GLN A N 1
ATOM 763 C CA . GLN A 1 98 ? -7.545 -41.281 -7.188 1.00 51.00 98 GLN A CA 1
ATOM 764 C C . GLN A 1 98 ? -6.673 -42.236 -6.359 1.00 51.00 98 GLN A C 1
ATOM 766 O O . GLN A 1 98 ? -6.569 -43.412 -6.706 1.00 51.00 98 GLN A O 1
ATOM 771 N N . ALA A 1 99 ? -6.129 -41.824 -5.213 1.00 50.91 99 ALA A N 1
ATOM 772 C CA . ALA A 1 99 ? -5.469 -42.756 -4.293 1.00 50.91 99 ALA A CA 1
ATOM 773 C C . ALA A 1 99 ? -6.456 -43.333 -3.260 1.00 50.91 99 ALA A C 1
ATOM 775 O O . ALA A 1 99 ? -6.358 -43.088 -2.059 1.00 50.91 99 ALA A O 1
ATOM 776 N N . SER A 1 100 ? -7.451 -44.095 -3.712 1.00 49.38 100 SER A N 1
ATOM 777 C CA . SER A 1 100 ? -8.259 -44.955 -2.837 1.00 49.38 100 SER A CA 1
ATOM 778 C C . SER A 1 100 ? -8.759 -46.163 -3.621 1.00 49.38 100 SER A C 1
ATOM 780 O O . SER A 1 100 ? -9.466 -46.001 -4.613 1.00 49.38 100 SER A O 1
ATOM 782 N N . LYS A 1 101 ? -8.435 -47.357 -3.098 1.00 45.59 101 LYS A N 1
ATOM 783 C CA . LYS A 1 101 ? -8.454 -48.703 -3.716 1.00 45.59 101 LYS A CA 1
ATOM 784 C C . LYS A 1 101 ? -7.144 -48.935 -4.481 1.00 45.59 101 LYS A C 1
ATOM 786 O O . LYS A 1 101 ? -6.920 -48.330 -5.513 1.00 45.59 101 LYS A O 1
ATOM 791 N N . VAL A 1 102 ? -6.192 -49.718 -3.976 1.00 39.62 102 VAL A N 1
ATOM 792 C CA . VAL A 1 102 ? -6.318 -51.164 -3.748 1.00 39.62 102 VAL A CA 1
ATOM 793 C C . VAL A 1 102 ? -5.495 -51.632 -2.539 1.00 39.62 102 VAL A C 1
ATOM 795 O O . VAL A 1 102 ? -4.452 -51.085 -2.196 1.00 39.62 102 VAL A O 1
ATOM 798 N N . ASP A 1 103 ? -6.061 -52.660 -1.928 1.00 37.06 103 ASP A N 1
ATOM 799 C CA . ASP A 1 103 ? -5.731 -53.478 -0.774 1.00 37.06 103 ASP A CA 1
ATOM 800 C C . ASP A 1 103 ? -4.279 -53.717 -0.331 1.00 37.06 103 ASP A C 1
ATOM 802 O O . ASP A 1 103 ? -3.314 -53.828 -1.085 1.00 37.06 103 ASP A O 1
ATOM 806 N N . ALA A 1 104 ? -4.228 -53.938 0.982 1.00 42.22 104 ALA A N 1
ATOM 807 C CA . ALA A 1 104 ? -3.208 -54.584 1.784 1.00 42.22 104 ALA A CA 1
ATOM 808 C C . ALA A 1 104 ? -2.384 -55.684 1.086 1.00 42.22 104 ALA A C 1
ATOM 810 O O . ALA A 1 104 ? -2.909 -56.708 0.648 1.00 42.22 104 ALA A O 1
ATOM 811 N N . LYS A 1 105 ? -1.058 -55.592 1.235 1.00 38.34 105 LYS A N 1
ATOM 812 C CA . LYS A 1 105 ? -0.272 -56.744 1.693 1.00 38.34 105 LYS A CA 1
ATOM 813 C C . LYS A 1 105 ? 1.004 -56.307 2.404 1.00 38.34 105 LYS A C 1
ATOM 815 O O . LYS A 1 105 ? 1.822 -55.562 1.877 1.00 38.34 105 LYS A O 1
ATOM 820 N N . ALA A 1 106 ? 1.134 -56.808 3.623 1.00 42.00 106 ALA A N 1
ATOM 821 C CA . ALA A 1 106 ? 2.269 -56.653 4.509 1.00 42.00 106 ALA A CA 1
ATOM 822 C C . ALA A 1 106 ? 3.598 -57.087 3.870 1.00 42.00 106 ALA A C 1
ATOM 824 O O . ALA A 1 106 ? 3.658 -58.114 3.191 1.00 42.00 106 ALA A O 1
ATOM 825 N N . LYS A 1 107 ? 4.684 -56.401 4.242 1.00 44.59 107 LYS A N 1
ATOM 826 C CA . LYS A 1 107 ? 5.870 -57.103 4.737 1.00 44.59 107 LYS A CA 1
ATOM 827 C C . LYS A 1 107 ? 6.702 -56.240 5.678 1.00 44.59 107 LYS A C 1
ATOM 829 O O . LYS A 1 107 ? 7.107 -55.123 5.385 1.00 44.59 107 LYS A O 1
ATOM 834 N N . GLU A 1 108 ? 6.899 -56.853 6.826 1.00 42.72 108 GLU A N 1
ATOM 835 C CA . GLU A 1 108 ? 7.638 -56.481 8.012 1.00 42.72 108 GLU A CA 1
ATOM 836 C C . GLU A 1 108 ? 9.160 -56.583 7.782 1.00 42.72 108 GLU A C 1
ATOM 838 O O . GLU A 1 108 ? 9.640 -57.558 7.199 1.00 42.72 108 GLU A O 1
ATOM 843 N N . LYS A 1 109 ? 9.899 -55.566 8.237 1.00 41.22 109 LYS A N 1
ATOM 844 C CA . LYS A 1 109 ? 11.317 -55.543 8.670 1.00 41.22 109 LYS A CA 1
ATOM 845 C C . LYS A 1 109 ? 11.630 -54.058 8.896 1.00 41.22 109 LYS A C 1
ATOM 847 O O . LYS A 1 109 ? 11.620 -53.292 7.949 1.00 41.22 109 LYS A O 1
ATOM 852 N N . GLY A 1 110 ? 11.777 -53.539 10.107 1.00 36.72 110 GLY A N 1
ATOM 853 C CA . GLY A 1 110 ? 12.650 -54.014 11.170 1.00 36.72 110 GLY A CA 1
ATOM 854 C C . GLY A 1 110 ? 13.799 -53.006 11.309 1.00 36.72 110 GLY A C 1
ATOM 855 O O . GLY A 1 110 ? 14.394 -52.622 10.309 1.00 36.72 110 GLY A O 1
ATOM 856 N N . THR A 1 111 ? 14.103 -52.625 12.552 1.00 37.91 111 THR A N 1
ATOM 857 C CA . THR A 1 111 ? 15.280 -51.878 13.054 1.00 37.91 111 THR A CA 1
ATOM 858 C C . THR A 1 111 ? 15.296 -50.337 13.013 1.00 37.91 111 THR A C 1
ATOM 860 O O . THR A 1 111 ? 15.638 -49.703 12.027 1.00 37.91 111 THR A O 1
ATOM 863 N N . SER A 1 112 ? 14.973 -49.783 14.191 1.00 39.44 112 SER A N 1
ATOM 864 C CA . SER A 1 112 ? 15.776 -48.867 15.021 1.00 39.44 112 SER A CA 1
ATOM 865 C C . SER A 1 112 ? 16.411 -47.595 14.443 1.00 39.44 112 SER A C 1
ATOM 867 O O . SER A 1 112 ? 17.352 -47.638 13.666 1.00 39.44 112 SER A O 1
ATOM 869 N N . ALA A 1 113 ? 15.983 -46.482 15.051 1.00 42.75 113 ALA A N 1
ATOM 870 C CA . ALA A 1 113 ? 16.807 -45.444 15.683 1.00 42.75 113 ALA A CA 1
ATOM 871 C C . ALA A 1 113 ? 18.020 -44.881 14.917 1.00 42.75 113 ALA A C 1
ATOM 873 O O . ALA A 1 113 ? 19.061 -45.519 14.840 1.00 42.75 113 ALA A O 1
ATOM 874 N N . ALA A 1 114 ? 17.935 -43.603 14.531 1.00 40.44 114 ALA A N 1
ATOM 875 C CA . ALA A 1 114 ? 18.850 -42.539 14.975 1.00 40.44 114 ALA A CA 1
ATOM 876 C C . ALA A 1 114 ? 18.644 -41.273 14.131 1.00 40.44 114 ALA A C 1
ATOM 878 O O . ALA A 1 114 ? 18.764 -41.287 12.909 1.00 40.44 114 ALA A O 1
ATOM 879 N N . ALA A 1 115 ? 18.397 -40.151 14.803 1.00 48.59 115 ALA A N 1
ATOM 880 C CA . ALA A 1 115 ? 18.616 -38.829 14.235 1.00 48.59 115 ALA A CA 1
ATOM 881 C C . ALA A 1 115 ? 20.127 -38.575 14.066 1.00 48.59 115 ALA A C 1
ATOM 883 O O . ALA A 1 115 ? 20.880 -38.837 15.007 1.00 48.59 115 ALA A O 1
ATOM 884 N N . PRO A 1 116 ? 20.579 -37.965 12.957 1.00 47.31 116 PRO A N 1
ATOM 885 C CA . PRO A 1 116 ? 21.858 -37.271 12.932 1.00 47.31 116 PRO A CA 1
ATOM 886 C C . PRO A 1 116 ? 21.652 -35.751 12.929 1.00 47.31 116 PRO A C 1
ATOM 888 O O . PRO A 1 116 ? 21.001 -35.173 12.060 1.00 47.31 116 PRO A O 1
ATOM 891 N N . ARG A 1 117 ? 22.259 -35.118 13.934 1.00 49.50 117 ARG A N 1
ATOM 892 C CA . ARG A 1 117 ? 22.513 -33.677 14.082 1.00 49.50 117 ARG A CA 1
ATOM 893 C C . ARG A 1 117 ? 23.433 -33.132 12.956 1.00 49.50 117 ARG A C 1
ATOM 895 O O . ARG A 1 117 ? 24.023 -33.917 12.214 1.00 49.50 117 ARG A O 1
ATOM 902 N N . PRO A 1 118 ? 23.564 -31.797 12.816 1.00 50.88 118 PRO A N 1
ATOM 903 C CA . PRO A 1 118 ? 24.015 -31.137 11.592 1.00 50.88 118 PRO A CA 1
ATOM 904 C C . PRO A 1 118 ? 25.525 -31.268 11.373 1.00 50.88 118 PRO A C 1
ATOM 906 O O . PRO A 1 118 ? 26.318 -31.126 12.304 1.00 50.88 118 PRO A O 1
ATOM 909 N N . LYS A 1 119 ? 25.940 -31.463 10.116 1.00 49.09 119 LYS A N 1
ATOM 910 C CA . LYS A 1 119 ? 27.347 -31.331 9.723 1.00 49.09 119 LYS A CA 1
ATOM 911 C C . LYS A 1 119 ? 27.691 -29.858 9.514 1.00 49.09 119 LYS A C 1
ATOM 913 O O . LYS A 1 119 ? 27.475 -29.280 8.456 1.00 49.09 119 LYS A O 1
ATOM 918 N N . GLN A 1 120 ? 28.247 -29.287 10.572 1.00 45.25 120 GLN A N 1
ATOM 919 C CA . GLN A 1 120 ? 29.075 -28.091 10.594 1.00 45.25 120 GLN A CA 1
ATOM 920 C C . GLN A 1 120 ? 30.243 -28.275 9.602 1.00 45.25 120 GLN A C 1
ATOM 922 O O . GLN A 1 120 ? 31.069 -29.167 9.787 1.00 45.25 120 GLN A O 1
ATOM 927 N N . SER A 1 121 ? 30.308 -27.474 8.534 1.00 44.75 121 SER A N 1
ATOM 928 C CA . SER A 1 121 ? 31.494 -27.404 7.670 1.00 44.75 121 SER A CA 1
ATOM 929 C C . SER A 1 121 ? 32.225 -26.096 7.938 1.00 44.75 121 SER A C 1
ATOM 931 O O . SER A 1 121 ? 31.894 -25.034 7.419 1.00 44.75 121 SER A O 1
ATOM 933 N N . SER A 1 122 ? 33.201 -26.189 8.833 1.00 53.88 122 SER A N 1
ATOM 934 C CA . SER A 1 122 ? 34.239 -25.198 9.069 1.00 53.88 122 SER A CA 1
ATOM 935 C C . SER A 1 122 ? 35.218 -25.193 7.896 1.00 53.88 122 SER A C 1
ATOM 937 O O . SER A 1 122 ? 35.931 -26.181 7.694 1.00 53.88 122 SER A O 1
ATOM 939 N N . ARG A 1 123 ? 35.302 -24.089 7.145 1.00 45.66 123 ARG A N 1
ATOM 940 C CA . ARG A 1 123 ? 36.431 -23.874 6.231 1.00 45.66 123 ARG A CA 1
ATOM 941 C C . ARG A 1 123 ? 36.742 -22.392 5.978 1.00 45.66 123 ARG A C 1
ATOM 943 O O . ARG A 1 123 ? 36.467 -21.839 4.925 1.00 45.66 123 ARG A O 1
ATOM 950 N N . THR A 1 124 ? 37.409 -21.780 6.944 1.00 51.75 124 THR A N 1
ATOM 951 C CA . THR A 1 124 ? 38.558 -20.877 6.719 1.00 51.75 124 THR A CA 1
ATOM 952 C C . THR A 1 124 ? 39.774 -21.582 7.345 1.00 51.75 124 THR A C 1
ATOM 954 O O . THR A 1 124 ? 39.544 -22.377 8.259 1.00 51.75 124 THR A O 1
ATOM 957 N N . PRO A 1 125 ? 41.039 -21.387 6.901 1.00 50.66 125 PRO A N 1
ATOM 958 C CA . PRO A 1 125 ? 41.621 -20.101 6.483 1.00 50.66 125 PRO A CA 1
ATOM 959 C C . PRO A 1 125 ? 42.644 -20.174 5.318 1.00 50.66 125 PRO A C 1
ATOM 961 O O . PRO A 1 125 ? 43.119 -21.244 4.957 1.00 50.66 125 PRO A O 1
ATOM 964 N N . ALA A 1 126 ? 43.082 -19.017 4.809 1.00 49.88 126 ALA A N 1
ATOM 965 C CA . ALA A 1 126 ? 44.485 -18.817 4.420 1.00 49.88 126 ALA A CA 1
ATOM 966 C C . ALA A 1 126 ? 44.832 -17.320 4.364 1.00 49.88 126 ALA A C 1
ATOM 968 O O . ALA A 1 126 ? 44.443 -16.597 3.451 1.00 49.88 126 ALA A O 1
ATOM 969 N N . LYS A 1 127 ? 45.603 -16.877 5.364 1.00 49.38 127 LYS A N 1
ATOM 970 C CA . LYS A 1 127 ? 46.480 -15.703 5.289 1.00 49.38 127 LYS A CA 1
ATOM 971 C C . LYS A 1 127 ? 47.379 -15.836 4.056 1.00 49.38 127 LYS A C 1
ATOM 973 O O . LYS A 1 127 ? 48.098 -16.825 3.956 1.00 49.38 127 LYS A O 1
ATOM 978 N N . SER A 1 128 ? 47.447 -14.806 3.219 1.00 51.88 128 SER A N 1
ATOM 979 C CA . SER A 1 128 ? 48.648 -14.538 2.428 1.00 51.88 128 SER A CA 1
ATOM 980 C C . SER A 1 128 ? 49.171 -13.160 2.801 1.00 51.88 128 SER A C 1
ATOM 982 O O . SER A 1 128 ? 48.467 -12.156 2.721 1.00 51.88 128 SER A O 1
ATOM 984 N N . ALA A 1 129 ? 50.397 -13.153 3.305 1.00 55.44 129 ALA A N 1
ATOM 985 C CA . ALA A 1 129 ? 51.139 -11.983 3.720 1.00 55.44 129 ALA A CA 1
ATOM 986 C C . ALA A 1 129 ? 52.229 -11.700 2.683 1.00 55.44 129 ALA A C 1
ATOM 988 O O . ALA A 1 129 ? 53.026 -12.594 2.413 1.00 55.44 129 ALA A O 1
ATOM 989 N N . ARG A 1 130 ? 52.348 -10.452 2.207 1.00 48.28 130 ARG A N 1
ATOM 990 C CA . ARG A 1 130 ? 53.644 -9.748 2.121 1.00 48.28 130 ARG A CA 1
ATOM 991 C C . ARG A 1 130 ? 53.487 -8.263 1.757 1.00 48.28 130 ARG A C 1
ATOM 993 O O . ARG A 1 130 ? 52.885 -7.921 0.750 1.00 48.28 130 ARG A O 1
ATOM 1000 N N . LYS A 1 131 ? 54.070 -7.414 2.613 1.00 60.62 131 LYS A N 1
ATOM 1001 C CA . LYS A 1 131 ? 54.420 -5.985 2.431 1.00 60.62 131 LYS A CA 1
ATOM 1002 C C . LYS A 1 131 ? 55.633 -5.831 1.453 1.00 60.62 131 LYS A C 1
ATOM 1004 O O . LYS A 1 131 ? 56.124 -6.855 0.984 1.00 60.62 131 LYS A O 1
ATOM 1009 N N . PRO A 1 132 ? 56.327 -4.670 1.377 1.00 69.56 132 PRO A N 1
ATOM 1010 C CA . PRO A 1 132 ? 55.981 -3.383 0.749 1.00 69.56 132 PRO A CA 1
ATOM 1011 C C . PRO A 1 132 ? 57.070 -2.916 -0.266 1.00 69.56 132 PRO A C 1
ATOM 1013 O O . PRO A 1 132 ? 58.196 -3.406 -0.241 1.00 69.56 132 PRO A O 1
ATOM 1016 N N . ARG A 1 133 ? 56.783 -1.918 -1.114 1.00 47.25 133 ARG A N 1
ATOM 1017 C CA . ARG A 1 133 ? 57.760 -1.048 -1.829 1.00 47.25 133 ARG A CA 1
ATOM 1018 C C . ARG A 1 133 ? 56.915 0.022 -2.548 1.00 47.25 133 ARG A C 1
ATOM 1020 O O . ARG A 1 133 ? 56.029 -0.374 -3.284 1.00 47.25 133 ARG A O 1
ATOM 1027 N N . GLY A 1 134 ? 56.959 1.326 -2.279 1.00 54.50 134 GLY A N 1
ATOM 1028 C CA . GLY A 1 134 ? 58.102 2.224 -2.135 1.00 54.50 134 GLY A CA 1
ATOM 1029 C C . GLY A 1 134 ? 58.322 2.960 -3.468 1.00 54.50 134 GLY A C 1
ATOM 1030 O O . GLY A 1 134 ? 58.439 2.272 -4.476 1.00 54.50 134 GLY A O 1
ATOM 1031 N N . GLN A 1 135 ? 58.474 4.294 -3.409 1.00 48.38 135 GLN A N 1
ATOM 1032 C CA . GLN A 1 135 ? 58.759 5.282 -4.482 1.00 48.38 135 GLN A CA 1
ATOM 1033 C C . GLN A 1 135 ? 57.510 5.901 -5.141 1.00 48.38 135 GLN A C 1
ATOM 1035 O O . GLN A 1 135 ? 56.618 5.165 -5.541 1.00 48.38 135 GLN A O 1
ATOM 1040 N N . ALA A 1 136 ? 57.369 7.220 -5.285 1.00 46.12 136 ALA A N 1
ATOM 1041 C CA . ALA A 1 136 ? 58.193 8.382 -4.935 1.00 46.12 136 ALA A CA 1
ATOM 1042 C C . ALA A 1 136 ? 57.259 9.592 -4.742 1.00 46.12 136 ALA A C 1
ATOM 1044 O O . ALA A 1 136 ? 56.134 9.537 -5.290 1.00 46.12 136 ALA A O 1
#

Sequence (136 aa):
MTKQSRKPTPSAKARQTPAADQPSLARIHDLASFAAISIPPELRQILGEEEYESHIKEMEAIEIGWIIRVPKDVVYLRSRVVTVPFGGQKQVQAPDPQASKVDAKAKEKGTSAAAPRPKQSSRTPAKSARKPRGQA

Secondary structure (DSSP, 8-state):
------PPP-------PPPP------EEEEEEEEEEEEE-THHHHHH-HHHHHHHHHHHHT-EEEEEEEETTEEEEEEEEEEEEETT------PPPTT--------------------------------------